Protein AF-A0A966LZS1-F1 (afdb_monomer)

Mean predicted aligned error: 4.39 Å

Radius of gyration: 11.94 Å; Cα contacts (8 Å, |Δi|>4): 114; chains: 1; bounding box: 28×26×29 Å

Nearest PDB structures (foldseek):
  2kc9-assembly1_A  TM=7.879E-01  e=1.038E-02  Escherichia coli K-12
  4fxe-assembly1_E  TM=8.247E-01  e=4.347E-02  Escherichia coli K-12
  2kc8-assembly1_A  TM=7.649E-01  e=4.073E-02  Escherichia coli K-12
  4fxi-assembly2_B  TM=7.743E-01  e=4.640E-02  Escherichia coli K-12
  4v7j-assembly2_By  TM=7.574E-01  e=1.598E-01  Escherichia coli K-12

Foldseek 3Di:
DAEAEDPVRVVVLVVDDPVQVVQVVVVVVVCLVPVPQFDQDPDPVRFWGWDWGDDDPDIDIWIWGDDPNYIYTD

Sequence (74 aa):
MKVLQTPTFERKYKKLNRNELSLLNEAIDAVIDNPQIGELKRGDLGDIRVYKARTGRREVLLAYLSAGNSLKLL

Structure (mmCIF, N/CA/C/O backbone):
data_AF-A0A966LZS1-F1
#
_entry.id   AF-A0A966LZS1-F1
#
loop_
_atom_site.group_PDB
_atom_site.id
_atom_site.type_symbol
_atom_site.label_atom_id
_atom_site.label_alt_id
_atom_site.label_comp_id
_atom_site.label_asym_id
_atom_site.label_entity_id
_atom_site.label_seq_id
_atom_site.pdbx_PDB_ins_code
_atom_site.Cartn_x
_atom_site.Cartn_y
_atom_site.Cartn_z
_atom_site.occupancy
_atom_site.B_iso_or_equiv
_atom_site.auth_seq_id
_atom_site.auth_comp_id
_atom_site.auth_asym_id
_atom_site.auth_atom_id
_atom_site.pdbx_PDB_model_num
ATOM 1 N N . MET A 1 1 ? 0.945 -14.288 -8.665 1.00 77.25 1 MET A N 1
ATOM 2 C CA . MET A 1 1 ? 1.528 -12.933 -8.693 1.00 77.25 1 MET A CA 1
ATOM 3 C C . MET A 1 1 ? 2.513 -12.778 -7.541 1.00 77.25 1 MET A C 1
ATOM 5 O O . MET A 1 1 ? 2.259 -13.338 -6.482 1.00 77.25 1 MET A O 1
ATOM 9 N N . LYS A 1 2 ? 3.651 -12.102 -7.730 1.00 88.19 2 LYS A N 1
ATOM 10 C CA . LYS A 1 2 ? 4.669 -11.913 -6.681 1.00 88.19 2 LYS A CA 1
ATOM 11 C C . LYS A 1 2 ? 4.446 -10.580 -5.970 1.00 88.19 2 LYS A C 1
ATOM 13 O O . LYS A 1 2 ? 4.441 -9.547 -6.628 1.00 88.19 2 LYS A O 1
ATOM 18 N N . VAL A 1 3 ? 4.305 -10.589 -4.648 1.00 89.94 3 VAL A N 1
ATOM 19 C CA . VAL A 1 3 ? 4.174 -9.362 -3.847 1.00 89.94 3 VAL A CA 1
ATOM 20 C C . VAL A 1 3 ? 5.496 -9.084 -3.135 1.00 89.94 3 VAL A C 1
ATOM 22 O O . VAL A 1 3 ? 6.066 -9.960 -2.488 1.00 89.94 3 VAL A O 1
ATOM 25 N N . LEU A 1 4 ? 6.008 -7.870 -3.295 1.00 92.06 4 LEU A N 1
ATOM 26 C CA . LEU A 1 4 ? 7.215 -7.352 -2.664 1.00 92.06 4 LEU A CA 1
ATOM 27 C C . LEU A 1 4 ? 6.819 -6.185 -1.766 1.00 92.06 4 LEU A C 1
ATOM 29 O O . LEU A 1 4 ? 6.066 -5.313 -2.186 1.00 92.06 4 LEU A O 1
ATOM 33 N N . GLN A 1 5 ? 7.360 -6.125 -0.557 1.00 92.69 5 GLN A N 1
ATOM 34 C CA . GLN A 1 5 ? 7.137 -5.010 0.362 1.00 92.69 5 GLN A CA 1
ATOM 35 C C . GLN A 1 5 ? 8.453 -4.300 0.661 1.00 92.69 5 GLN A C 1
ATOM 37 O O . GLN A 1 5 ? 9.505 -4.932 0.779 1.00 92.69 5 GLN A O 1
ATOM 42 N N . THR A 1 6 ? 8.412 -2.978 0.779 1.00 93.00 6 THR A N 1
ATOM 43 C CA . THR A 1 6 ? 9.559 -2.194 1.242 1.00 93.00 6 THR A CA 1
ATOM 44 C C . THR A 1 6 ? 9.646 -2.207 2.777 1.00 93.00 6 THR A C 1
ATOM 46 O O . THR A 1 6 ? 8.631 -2.329 3.470 1.00 93.00 6 THR A O 1
ATOM 49 N N . PRO A 1 7 ? 10.837 -1.983 3.361 1.00 93.88 7 PRO A N 1
ATOM 50 C CA . PRO A 1 7 ? 10.962 -1.777 4.806 1.00 93.88 7 PRO A CA 1
ATOM 51 C C . PRO A 1 7 ? 10.176 -0.555 5.314 1.00 93.88 7 PRO A C 1
ATOM 53 O O . PR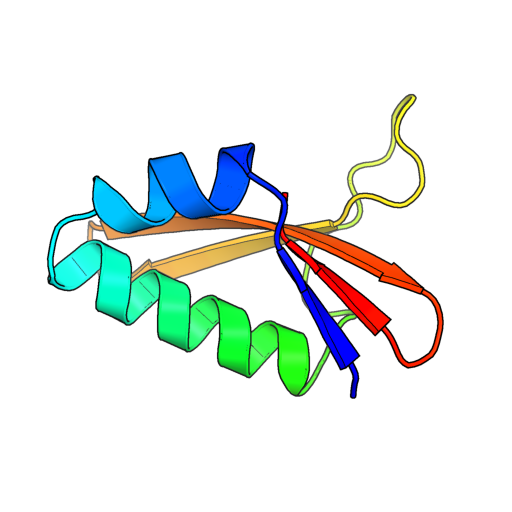O A 1 7 ? 9.803 -0.478 6.484 1.00 93.88 7 PRO A O 1
ATOM 56 N N . THR A 1 8 ? 9.938 0.444 4.454 1.00 91.25 8 THR A N 1
ATOM 57 C CA . THR A 1 8 ? 9.079 1.596 4.768 1.00 91.25 8 THR A CA 1
ATOM 58 C C . THR A 1 8 ? 7.620 1.186 4.895 1.00 91.25 8 THR A C 1
ATOM 60 O O . THR A 1 8 ? 6.986 1.579 5.877 1.00 91.25 8 THR A O 1
ATOM 63 N N . PHE A 1 9 ? 7.128 0.356 3.973 1.00 93.44 9 PHE A N 1
ATOM 64 C CA . PHE A 1 9 ? 5.788 -0.210 4.029 1.00 93.44 9 PHE A CA 1
ATOM 65 C C . PHE A 1 9 ? 5.590 -1.030 5.304 1.00 93.44 9 PHE A C 1
ATOM 67 O O . PHE A 1 9 ? 4.671 -0.758 6.068 1.00 93.44 9 PHE A O 1
ATOM 74 N N . GLU A 1 10 ? 6.503 -1.956 5.607 1.00 93.38 10 GLU A N 1
ATOM 75 C CA . GLU A 1 10 ? 6.396 -2.817 6.793 1.00 93.38 10 GLU A CA 1
ATOM 76 C C . GLU A 1 10 ? 6.337 -2.007 8.102 1.00 93.38 10 GLU A C 1
ATOM 78 O O . GLU A 1 10 ? 5.521 -2.277 8.987 1.00 93.38 10 GLU A O 1
ATOM 83 N N . ARG A 1 11 ? 7.169 -0.963 8.223 1.00 93.31 11 ARG A N 1
ATOM 84 C CA . ARG A 1 11 ? 7.154 -0.071 9.394 1.00 93.31 11 ARG A CA 1
ATOM 85 C C . ARG A 1 11 ? 5.844 0.699 9.535 1.00 93.31 11 ARG A C 1
ATOM 87 O O . ARG A 1 11 ? 5.439 0.962 10.665 1.00 93.31 11 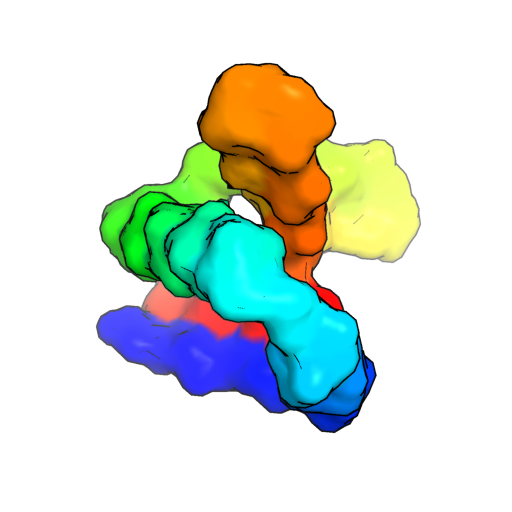ARG A O 1
ATOM 94 N N . LYS A 1 12 ? 5.206 1.087 8.427 1.00 91.50 12 LYS A N 1
ATOM 95 C CA . LYS A 1 12 ? 3.885 1.734 8.447 1.00 91.50 12 LYS A CA 1
ATOM 96 C C . LYS A 1 12 ? 2.792 0.726 8.777 1.00 91.50 12 LYS A C 1
ATOM 98 O O . LYS A 1 12 ? 1.999 1.000 9.667 1.00 91.50 12 LYS A O 1
ATOM 103 N N . TYR A 1 13 ? 2.815 -0.444 8.143 1.00 92.62 13 TYR A N 1
ATOM 104 C CA . TYR A 1 13 ? 1.869 -1.539 8.359 1.00 92.62 13 TYR A CA 1
ATOM 105 C C . TYR A 1 13 ? 1.737 -1.892 9.846 1.00 92.62 13 TYR A C 1
ATOM 107 O O . TYR A 1 13 ? 0.634 -1.937 10.380 1.00 92.62 13 TYR A O 1
ATOM 115 N N . LYS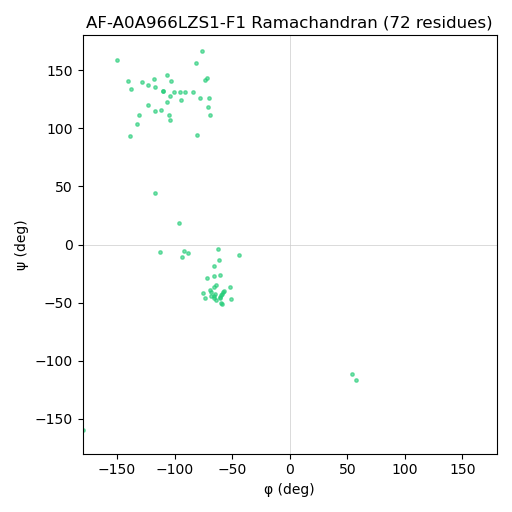 A 1 14 ? 2.866 -2.030 10.556 1.00 92.06 14 LYS A N 1
ATOM 116 C CA . LYS A 1 14 ? 2.886 -2.333 12.000 1.00 92.06 14 LYS A CA 1
ATOM 117 C C . LYS A 1 14 ? 2.303 -1.228 12.895 1.00 92.06 14 LYS A C 1
ATOM 119 O O . LYS A 1 14 ? 2.001 -1.500 14.051 1.00 92.06 14 LYS A O 1
ATOM 124 N N . LYS A 1 15 ? 2.187 0.009 12.401 1.00 92.38 15 LYS A N 1
ATOM 125 C CA . LYS A 1 15 ? 1.649 1.161 13.149 1.00 92.38 15 LYS A CA 1
ATOM 126 C C . LYS A 1 15 ? 0.152 1.378 12.932 1.00 92.38 15 LYS A C 1
ATOM 128 O O . LYS A 1 15 ? -0.431 2.196 13.638 1.00 92.38 15 LYS A O 1
ATOM 133 N N . LEU A 1 16 ? -0.449 0.695 11.961 1.00 91.50 16 LEU A N 1
ATOM 134 C CA . LEU A 1 16 ? -1.868 0.832 11.658 1.00 91.50 16 LEU A CA 1
ATOM 135 C C . LEU A 1 16 ? -2.719 0.191 12.752 1.00 91.50 16 LEU A C 1
ATOM 137 O O . LEU A 1 16 ? -2.374 -0.852 13.313 1.00 91.50 16 LEU A O 1
ATOM 141 N N . ASN A 1 17 ? -3.859 0.807 13.048 1.00 92.19 17 ASN A N 1
ATOM 142 C CA . ASN A 1 17 ? -4.842 0.195 13.935 1.00 92.19 17 ASN A CA 1
ATOM 143 C C . ASN A 1 17 ? -5.618 -0.919 13.205 1.00 92.19 17 ASN A C 1
ATOM 145 O O . ASN A 1 17 ? -5.590 -1.017 11.981 1.00 92.19 17 ASN A O 1
ATOM 149 N N . ARG A 1 18 ? -6.360 -1.755 13.947 1.00 91.25 18 ARG A N 1
ATOM 150 C CA . ARG A 1 18 ? -7.106 -2.899 13.376 1.00 91.25 18 ARG A CA 1
ATOM 151 C C . ARG A 1 18 ? -8.017 -2.532 12.198 1.00 91.25 18 ARG A C 1
ATOM 153 O O . ARG A 1 18 ? -8.145 -3.318 11.268 1.00 91.25 18 ARG A O 1
ATOM 160 N N . ASN A 1 19 ? -8.648 -1.360 12.234 1.00 90.62 19 ASN A N 1
ATOM 161 C CA . ASN A 1 19 ? -9.581 -0.952 11.185 1.00 90.62 19 ASN A CA 1
ATOM 162 C C . ASN A 1 19 ? -8.848 -0.528 9.910 1.00 90.62 19 ASN A C 1
ATOM 164 O O . ASN A 1 19 ? -9.270 -0.872 8.812 1.00 90.62 19 ASN A O 1
ATOM 168 N N . GLU A 1 20 ? -7.749 0.209 10.063 1.00 90.75 20 GLU A N 1
ATOM 169 C CA . GLU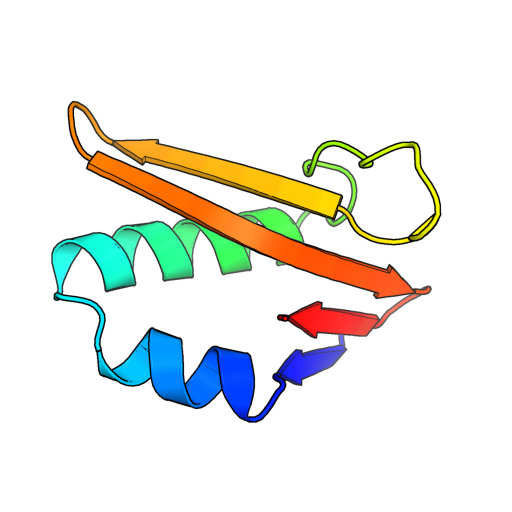 A 1 20 ? -6.869 0.582 8.953 1.00 90.75 20 GLU A CA 1
ATOM 170 C C . GLU A 1 20 ? -6.182 -0.641 8.348 1.00 90.75 20 GLU A C 1
ATOM 172 O O . GLU A 1 20 ? -6.040 -0.711 7.136 1.00 90.75 20 GLU A O 1
ATOM 177 N N . LEU A 1 21 ? -5.805 -1.619 9.176 1.00 92.81 21 LEU A N 1
ATOM 178 C CA . LEU A 1 21 ? -5.275 -2.908 8.731 1.00 92.81 21 LEU A CA 1
ATOM 179 C C . LEU A 1 21 ? -6.283 -3.674 7.875 1.00 92.81 21 LEU A C 1
ATOM 181 O O . LEU A 1 21 ? -5.911 -4.162 6.816 1.00 92.81 21 LEU A O 1
ATOM 185 N N . SER A 1 22 ? -7.550 -3.743 8.299 1.00 93.25 22 SER A N 1
ATOM 186 C CA . SER A 1 22 ? -8.611 -4.378 7.503 1.00 93.25 22 SER A CA 1
ATOM 187 C C . SER A 1 22 ? -8.757 -3.702 6.140 1.00 93.25 22 SER A C 1
ATOM 189 O O . SER A 1 22 ? -8.657 -4.361 5.112 1.00 93.25 22 SER A O 1
ATOM 191 N N . LEU A 1 23 ? -8.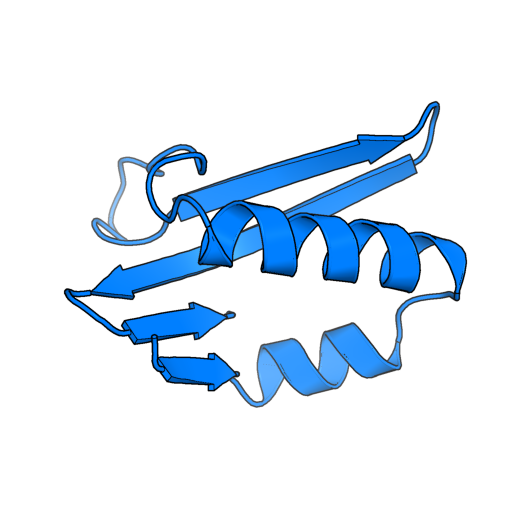882 -2.371 6.137 1.00 93.88 23 LEU A N 1
ATOM 192 C CA . LEU A 1 23 ? -8.950 -1.559 4.918 1.00 93.88 23 LEU A CA 1
ATOM 193 C C . LEU A 1 23 ? -7.729 -1.740 4.012 1.00 93.88 23 LEU A C 1
ATOM 195 O O . LEU A 1 23 ? -7.861 -1.773 2.792 1.00 93.88 23 LEU A O 1
ATOM 199 N N . LEU A 1 24 ? -6.533 -1.809 4.597 1.00 94.06 24 LEU A N 1
ATOM 200 C CA . LEU A 1 24 ? -5.297 -1.995 3.850 1.00 94.06 24 LEU A CA 1
ATOM 201 C C . LEU A 1 24 ? -5.220 -3.398 3.245 1.00 94.06 24 LEU A C 1
ATOM 203 O O . LEU A 1 24 ? -4.773 -3.528 2.113 1.00 94.06 24 LEU A O 1
ATOM 207 N N . ASN A 1 25 ? -5.657 -4.431 3.962 1.00 93.50 25 ASN A N 1
ATOM 208 C CA . ASN A 1 25 ? -5.689 -5.793 3.434 1.00 93.50 25 ASN A CA 1
ATOM 209 C C . ASN A 1 25 ? -6.690 -5.909 2.280 1.00 93.50 25 ASN A C 1
ATOM 211 O O . ASN A 1 25 ? -6.318 -6.394 1.219 1.00 93.50 25 ASN A O 1
ATOM 215 N N . GLU A 1 26 ? -7.888 -5.334 2.423 1.00 93.81 26 GLU A N 1
ATOM 216 C CA . GLU A 1 26 ? -8.860 -5.222 1.324 1.00 93.81 26 GLU A CA 1
ATOM 217 C C . GLU A 1 26 ? -8.268 -4.477 0.115 1.00 93.81 26 GLU A C 1
ATOM 219 O O . GLU A 1 26 ? -8.476 -4.861 -1.035 1.00 93.81 26 GLU A O 1
ATOM 224 N N . ALA A 1 27 ? -7.487 -3.421 0.364 1.00 93.81 27 ALA A N 1
ATOM 225 C CA . ALA A 1 27 ? -6.784 -2.690 -0.682 1.00 93.81 27 ALA A CA 1
ATOM 226 C C . ALA A 1 27 ? -5.724 -3.541 -1.392 1.00 93.81 27 ALA A C 1
ATOM 228 O O . ALA A 1 27 ? -5.594 -3.461 -2.612 1.00 93.81 27 ALA A O 1
ATOM 229 N N . ILE A 1 28 ? -4.958 -4.331 -0.638 1.00 93.12 28 ILE A N 1
ATOM 230 C CA . ILE A 1 28 ? -3.937 -5.231 -1.179 1.00 93.12 28 ILE A CA 1
ATOM 231 C C . ILE A 1 28 ? -4.599 -6.303 -2.040 1.00 93.12 28 ILE A C 1
ATOM 233 O O . ILE A 1 28 ? -4.159 -6.491 -3.171 1.00 93.12 28 ILE A O 1
ATOM 237 N N . ASP A 1 29 ? -5.662 -6.942 -1.554 1.00 93.88 29 ASP A N 1
ATOM 238 C CA . ASP A 1 29 ? -6.388 -7.982 -2.290 1.00 93.88 29 ASP A CA 1
ATOM 239 C C . ASP A 1 29 ? -6.971 -7.428 -3.598 1.00 93.88 29 ASP A C 1
ATOM 241 O O . ASP A 1 29 ? -6.749 -7.992 -4.668 1.00 93.88 29 ASP A O 1
ATOM 245 N N . ALA A 1 30 ? -7.596 -6.246 -3.551 1.00 93.06 30 ALA A N 1
ATOM 246 C CA . ALA A 1 30 ? -8.129 -5.591 -4.744 1.00 93.06 30 ALA A CA 1
ATOM 247 C C . ALA A 1 30 ? -7.036 -5.293 -5.787 1.00 93.06 30 ALA A C 1
ATOM 249 O O . ALA A 1 30 ? -7.224 -5.523 -6.984 1.00 93.06 30 ALA A O 1
ATOM 250 N N . VAL A 1 31 ? -5.876 -4.794 -5.345 1.00 92.31 31 VAL A N 1
ATOM 251 C CA . VAL A 1 31 ? -4.741 -4.513 -6.237 1.00 92.31 31 VAL A CA 1
ATOM 252 C C . VAL A 1 31 ? -4.081 -5.809 -6.727 1.00 92.31 31 VAL A C 1
ATOM 254 O O . VAL A 1 31 ? -3.526 -5.821 -7.827 1.00 92.31 31 VAL A O 1
ATOM 257 N N . ILE A 1 32 ? -4.139 -6.897 -5.953 1.00 91.06 32 ILE A N 1
ATOM 258 C CA . ILE A 1 32 ? -3.661 -8.216 -6.378 1.00 91.06 32 ILE A CA 1
ATOM 259 C C . ILE A 1 32 ? -4.513 -8.757 -7.526 1.00 91.06 32 ILE A C 1
ATOM 261 O O . ILE A 1 32 ? -3.956 -9.209 -8.529 1.00 91.06 32 ILE A O 1
ATOM 265 N N . ASP A 1 33 ? -5.834 -8.665 -7.393 1.00 92.31 33 ASP A N 1
ATOM 266 C CA . ASP A 1 33 ? -6.786 -9.126 -8.404 1.00 92.31 33 ASP A CA 1
ATOM 267 C C . ASP A 1 33 ? -6.739 -8.259 -9.663 1.00 92.31 33 ASP A C 1
ATOM 269 O O . ASP A 1 33 ? -6.775 -8.763 -10.788 1.00 92.31 33 ASP A O 1
ATOM 273 N N . ASN A 1 34 ? -6.622 -6.942 -9.488 1.00 90.75 34 ASN A N 1
ATOM 274 C CA . ASN A 1 34 ? -6.508 -6.012 -10.596 1.00 90.75 34 ASN A CA 1
ATOM 275 C C . ASN A 1 34 ? -5.471 -4.911 -10.304 1.00 90.75 34 ASN A C 1
ATOM 277 O O . ASN A 1 34 ? -5.803 -3.834 -9.807 1.00 90.75 34 ASN A O 1
ATOM 281 N N . PRO A 1 35 ? -4.207 -5.107 -10.719 1.00 88.38 35 PRO A N 1
ATOM 282 C CA . PRO A 1 35 ? -3.147 -4.116 -10.532 1.00 88.38 35 PRO A CA 1
ATOM 283 C C . PRO A 1 35 ? -3.396 -2.772 -11.226 1.00 88.38 35 PRO A C 1
ATOM 285 O O . PRO A 1 35 ? -2.690 -1.798 -10.955 1.00 88.38 35 PRO A O 1
ATOM 288 N N . GLN A 1 36 ? -4.371 -2.692 -12.134 1.00 87.94 36 GLN A N 1
ATOM 289 C CA . GLN A 1 36 ? -4.695 -1.479 -12.878 1.00 87.94 36 GLN A CA 1
ATOM 290 C C . GLN A 1 36 ? -5.710 -0.577 -12.156 1.00 87.94 36 GLN A C 1
ATOM 292 O O . GLN A 1 36 ? -5.909 0.544 -12.620 1.00 87.94 36 GLN A O 1
ATOM 297 N N . ILE A 1 37 ? -6.315 -1.012 -11.035 1.00 90.88 37 ILE A N 1
ATOM 298 C CA . ILE A 1 37 ? -7.342 -0.224 -10.313 1.00 90.88 37 ILE A CA 1
ATOM 299 C C . ILE A 1 37 ? -6.811 1.065 -9.693 1.00 90.88 37 ILE A C 1
ATOM 301 O O . ILE A 1 37 ? -7.571 2.002 -9.471 1.00 90.88 37 ILE A O 1
ATOM 305 N N . GLY A 1 38 ? -5.523 1.104 -9.360 1.00 87.81 38 GLY A N 1
ATOM 306 C CA . GLY A 1 38 ? -4.890 2.282 -8.796 1.00 87.81 38 GLY A CA 1
ATOM 307 C C . GLY A 1 38 ? -4.682 3.350 -9.857 1.00 87.81 38 GLY A C 1
ATOM 308 O O . GLY A 1 38 ? -4.285 3.067 -10.995 1.00 87.81 38 GLY A O 1
ATOM 309 N N . GLU A 1 39 ? -4.893 4.594 -9.448 1.00 88.56 39 GLU A N 1
ATOM 310 C CA . GLU A 1 39 ? -4.678 5.757 -10.291 1.00 88.56 39 GLU A CA 1
ATOM 311 C C . GLU A 1 39 ? -3.182 5.949 -10.526 1.00 88.56 39 GLU A C 1
ATOM 313 O O . GLU A 1 39 ? -2.382 6.008 -9.586 1.00 88.56 39 GLU A O 1
ATOM 318 N N . LEU A 1 40 ? -2.796 6.035 -11.800 1.00 86.38 40 LEU A N 1
ATOM 319 C CA . LEU A 1 40 ? -1.419 6.309 -12.182 1.00 86.38 40 LEU A CA 1
ATOM 320 C C . LEU A 1 40 ? -1.088 7.762 -11.844 1.00 86.38 40 LEU A C 1
ATOM 322 O O . LEU A 1 40 ? -1.672 8.692 -12.409 1.00 86.38 40 LEU A O 1
ATOM 326 N N . LYS A 1 41 ? -0.117 7.968 -10.955 1.00 79.62 41 LYS A N 1
ATOM 327 C CA . LYS A 1 41 ? 0.323 9.314 -10.599 1.00 79.62 41 LYS A CA 1
ATOM 328 C C . LYS A 1 41 ? 1.278 9.824 -11.683 1.00 79.62 41 LYS A C 1
ATOM 330 O O . LYS A 1 41 ? 2.470 9.533 -11.655 1.00 79.62 41 LYS A O 1
ATOM 335 N N . ARG A 1 42 ? 0.751 10.567 -12.665 1.00 57.62 42 ARG A N 1
ATOM 336 C CA . ARG A 1 42 ? 1.566 11.211 -13.716 1.00 57.62 42 ARG A CA 1
ATOM 337 C C . ARG A 1 42 ? 2.402 12.347 -13.107 1.00 57.62 42 ARG A C 1
ATOM 339 O O . ARG A 1 42 ? 1.853 13.354 -12.675 1.00 57.62 42 ARG A O 1
ATOM 346 N N . GLY A 1 43 ? 3.718 12.150 -13.064 1.00 64.88 43 GLY A N 1
ATOM 347 C CA . GLY A 1 43 ? 4.766 13.058 -12.576 1.00 64.88 43 GLY A CA 1
ATOM 348 C C . GLY A 1 43 ? 6.141 12.381 -12.736 1.00 64.88 43 GLY A C 1
ATOM 349 O O . GLY A 1 43 ? 6.230 11.398 -13.468 1.00 64.88 43 GLY A O 1
ATOM 350 N N . ASP A 1 44 ? 7.182 12.817 -12.016 1.00 53.16 44 ASP A N 1
ATOM 351 C CA . ASP A 1 44 ? 8.563 12.270 -12.101 1.00 53.16 44 ASP A CA 1
ATOM 352 C C . ASP A 1 44 ? 8.720 10.777 -11.709 1.00 53.16 44 ASP A C 1
ATOM 354 O O . ASP A 1 44 ? 9.804 10.208 -11.804 1.00 53.16 44 ASP A O 1
ATOM 358 N N . LEU A 1 45 ? 7.651 10.115 -11.254 1.00 58.91 45 LEU A N 1
ATOM 359 C CA . LEU A 1 45 ? 7.656 8.757 -10.688 1.00 58.91 45 LEU A CA 1
ATOM 360 C C . LEU A 1 45 ? 6.816 7.777 -11.525 1.00 58.91 45 LEU A C 1
ATOM 362 O O . LEU A 1 45 ? 6.035 7.016 -10.958 1.00 58.91 45 LEU A O 1
ATOM 366 N N . GLY A 1 46 ? 6.970 7.830 -12.852 1.00 60.59 46 GLY A N 1
ATOM 367 C CA . GLY A 1 46 ? 6.071 7.330 -13.911 1.00 60.59 46 GLY A CA 1
ATOM 368 C C . GLY A 1 46 ? 5.414 5.943 -13.799 1.00 60.59 46 GLY A C 1
ATOM 369 O O . GLY A 1 46 ? 4.494 5.674 -14.565 1.00 60.59 46 GLY A O 1
ATOM 370 N N . ASP A 1 47 ? 5.786 5.111 -12.830 1.00 77.19 47 ASP A N 1
ATOM 371 C CA . ASP A 1 47 ? 5.234 3.769 -12.625 1.00 77.19 47 ASP A CA 1
ATOM 372 C C . ASP A 1 47 ? 4.400 3.618 -11.336 1.00 77.19 47 ASP A C 1
ATOM 374 O O . ASP A 1 47 ? 3.793 2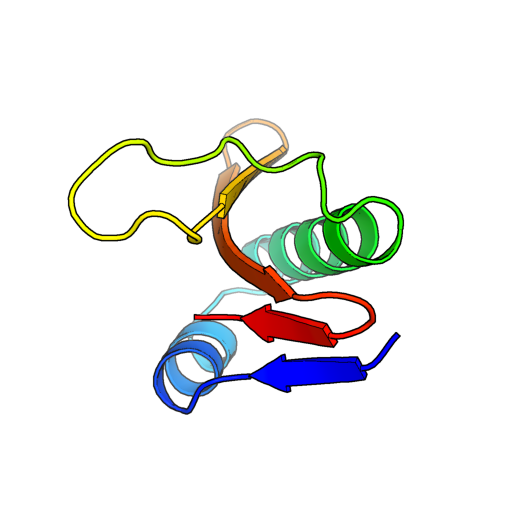.565 -11.114 1.00 77.19 47 ASP A O 1
ATOM 378 N N . ILE A 1 48 ? 4.358 4.636 -10.460 1.00 88.00 48 ILE A N 1
ATOM 379 C CA . ILE A 1 48 ? 3.637 4.553 -9.178 1.00 88.00 48 ILE A CA 1
ATOM 380 C C . ILE A 1 48 ? 2.134 4.722 -9.385 1.00 88.00 48 ILE A C 1
ATOM 382 O O . ILE A 1 48 ? 1.645 5.736 -9.893 1.00 88.00 48 ILE A O 1
ATOM 386 N N . ARG A 1 49 ? 1.394 3.742 -8.875 1.00 91.12 49 ARG A N 1
ATOM 387 C CA . ARG A 1 49 ? -0.059 3.763 -8.752 1.00 91.12 49 ARG A CA 1
ATOM 388 C C . ARG A 1 49 ? -0.463 3.963 -7.307 1.00 91.12 49 ARG A C 1
ATOM 390 O O . ARG A 1 49 ? 0.210 3.494 -6.388 1.00 91.12 49 ARG A O 1
ATOM 397 N N . VAL A 1 50 ? -1.570 4.666 -7.110 1.00 92.25 50 VAL A N 1
ATOM 398 C CA . VAL A 1 50 ? -2.169 4.859 -5.792 1.00 92.25 50 VAL A CA 1
ATOM 399 C C . VAL A 1 50 ? -3.599 4.355 -5.833 1.00 92.25 50 VAL A C 1
ATOM 401 O O . VAL A 1 50 ? -4.415 4.848 -6.606 1.00 92.25 50 VAL A O 1
ATOM 404 N N . TYR A 1 51 ? -3.904 3.376 -4.991 1.00 94.31 51 TYR A N 1
ATOM 405 C CA . TYR A 1 51 ? -5.270 2.934 -4.757 1.00 94.31 51 TYR A CA 1
ATOM 406 C C . TYR A 1 51 ? -5.791 3.532 -3.449 1.00 94.31 51 TYR A C 1
ATOM 408 O O . TYR A 1 51 ? -5.110 3.501 -2.420 1.00 94.31 51 TYR A O 1
ATOM 416 N N . LYS A 1 52 ? -6.993 4.108 -3.499 1.00 93.38 52 LYS A N 1
ATOM 417 C CA . LYS A 1 52 ? -7.669 4.715 -2.351 1.00 93.38 52 LYS A CA 1
ATOM 418 C C . LYS A 1 52 ? -8.766 3.771 -1.866 1.00 93.38 52 LYS A C 1
ATOM 420 O O . LYS A 1 52 ? -9.811 3.666 -2.502 1.00 93.38 52 LYS A O 1
ATOM 425 N N . ALA A 1 53 ? -8.543 3.128 -0.723 1.00 91.94 53 ALA A N 1
ATOM 426 C CA . ALA A 1 53 ? -9.551 2.314 -0.053 1.00 91.94 53 ALA A CA 1
ATOM 427 C C . ALA A 1 53 ? -10.263 3.143 1.016 1.00 91.94 53 ALA A C 1
ATOM 429 O O . ALA A 1 53 ? -9.622 3.809 1.832 1.00 91.94 53 ALA A O 1
ATOM 430 N N . ARG A 1 54 ? -11.597 3.113 1.028 1.00 91.06 54 ARG A N 1
ATOM 431 C CA . ARG A 1 54 ? -12.409 3.900 1.959 1.00 91.06 54 ARG A CA 1
ATOM 432 C C . ARG A 1 54 ? -13.566 3.073 2.499 1.00 91.06 54 ARG A C 1
ATOM 434 O O . ARG A 1 54 ? -14.302 2.467 1.732 1.00 91.06 54 ARG A O 1
ATOM 441 N N . THR A 1 55 ? -13.777 3.138 3.811 1.00 87.88 55 THR A N 1
ATOM 442 C CA . THR A 1 55 ? -14.976 2.606 4.470 1.00 87.88 55 THR A CA 1
ATOM 443 C C . THR A 1 55 ? -15.560 3.662 5.405 1.00 87.88 55 THR A C 1
ATOM 445 O O . THR A 1 55 ? -14.945 4.095 6.388 1.00 87.88 55 THR A O 1
ATOM 448 N N . GLY A 1 56 ? -16.739 4.177 5.048 1.00 87.56 56 GLY A N 1
ATOM 449 C CA . GLY A 1 56 ? -17.385 5.289 5.745 1.00 87.56 56 GLY A CA 1
ATOM 450 C C . GLY A 1 56 ? -16.480 6.525 5.881 1.00 87.56 56 GLY A C 1
ATOM 451 O O . GLY A 1 56 ? -16.177 7.218 4.904 1.00 87.56 56 GLY A O 1
ATOM 452 N N . ARG A 1 57 ? -16.068 6.821 7.123 1.00 87.44 57 ARG A N 1
ATOM 453 C CA . ARG A 1 57 ? -15.205 7.968 7.472 1.00 87.44 57 ARG A CA 1
ATOM 454 C C . ARG A 1 57 ? -13.705 7.651 7.472 1.00 87.44 57 ARG A C 1
ATOM 456 O O . ARG A 1 57 ? -12.915 8.563 7.681 1.00 87.44 57 ARG A O 1
ATOM 463 N N . ARG A 1 58 ? -13.311 6.390 7.283 1.00 88.00 58 ARG A N 1
ATOM 464 C CA . ARG A 1 58 ? -11.906 5.958 7.295 1.00 88.00 58 ARG A CA 1
ATOM 465 C C . ARG A 1 58 ? -11.415 5.733 5.877 1.00 88.00 58 ARG A C 1
ATOM 467 O O . ARG A 1 58 ? -12.146 5.191 5.053 1.00 88.00 58 ARG A O 1
ATOM 474 N N . GLU A 1 59 ? -10.181 6.128 5.6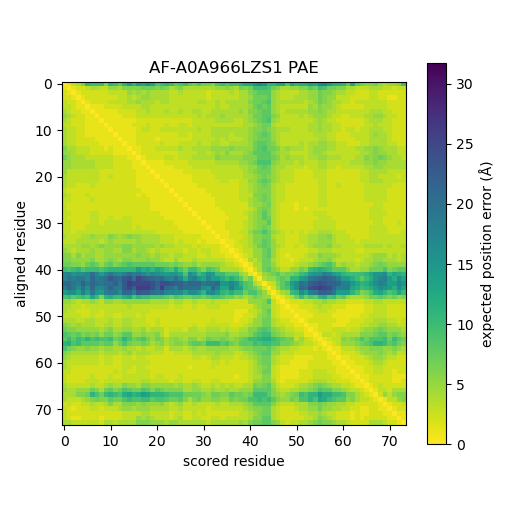19 1.00 92.75 59 GLU A N 1
ATOM 475 C CA . GLU A 1 59 ? -9.543 6.027 4.312 1.00 92.75 59 GLU A CA 1
ATOM 476 C C . GLU A 1 59 ? -8.083 5.609 4.488 1.00 92.75 59 GLU A C 1
ATOM 478 O O . GLU A 1 59 ? -7.410 6.077 5.407 1.00 92.75 59 GLU A O 1
ATOM 483 N N . VAL A 1 60 ? -7.603 4.736 3.603 1.00 91.69 60 VAL A N 1
ATOM 484 C CA . VAL A 1 60 ? -6.201 4.335 3.490 1.00 91.69 60 VAL A CA 1
ATOM 485 C C . VAL A 1 60 ? -5.769 4.495 2.034 1.00 91.69 60 VAL A C 1
ATOM 487 O O . VAL A 1 60 ? -6.512 4.178 1.104 1.00 91.69 60 VAL A O 1
ATOM 490 N N . LEU A 1 61 ? -4.55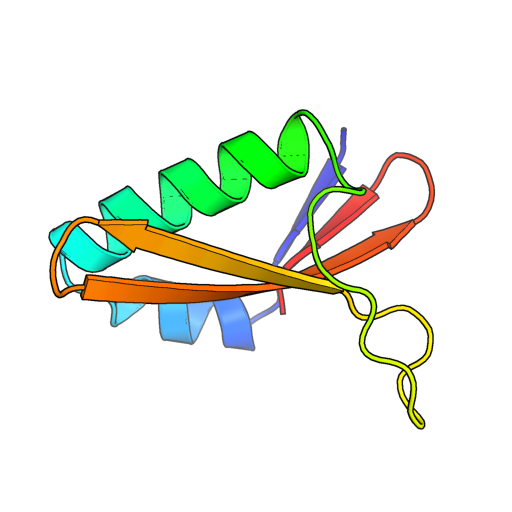0 4.991 1.839 1.00 92.94 61 LEU A N 1
ATOM 491 C CA . LEU A 1 61 ? -3.916 5.101 0.530 1.00 92.94 61 LEU A CA 1
ATOM 492 C C . LEU A 1 61 ? -2.825 4.040 0.409 1.00 92.94 61 LEU A C 1
ATOM 494 O O . LEU A 1 61 ? -1.886 4.023 1.208 1.00 92.94 61 LEU A O 1
ATOM 498 N N . LEU A 1 62 ? -2.934 3.191 -0.608 1.00 94.00 62 LEU A N 1
ATOM 499 C CA . LEU A 1 62 ? -1.939 2.183 -0.945 1.00 94.00 62 LEU A CA 1
ATOM 500 C C . LEU A 1 62 ? -1.161 2.626 -2.181 1.00 94.00 62 LEU A C 1
ATOM 502 O O . LEU A 1 62 ? -1.705 2.668 -3.282 1.00 94.00 62 LEU A O 1
ATOM 506 N N . ALA A 1 63 ? 0.118 2.947 -1.996 1.00 93.19 63 ALA A N 1
ATOM 507 C CA . ALA A 1 63 ? 1.036 3.207 -3.096 1.00 93.19 63 ALA A CA 1
ATOM 508 C C . ALA A 1 63 ? 1.738 1.910 -3.514 1.00 93.19 63 ALA A C 1
ATOM 510 O O . ALA A 1 63 ? 2.277 1.189 -2.669 1.00 93.19 63 ALA A O 1
ATOM 511 N N . TYR A 1 64 ? 1.752 1.626 -4.814 1.00 92.88 64 TYR A N 1
ATOM 512 C CA . TYR A 1 64 ? 2.372 0.423 -5.347 1.00 92.88 64 TYR A CA 1
ATOM 513 C C . TYR A 1 64 ? 2.915 0.618 -6.764 1.00 92.88 64 TYR A C 1
ATOM 515 O O . TYR A 1 64 ? 2.505 1.511 -7.504 1.00 92.88 64 TYR A O 1
ATOM 523 N N . LEU A 1 65 ? 3.846 -0.252 -7.143 1.00 90.75 65 LEU A N 1
ATOM 524 C CA . LEU A 1 65 ? 4.345 -0.403 -8.507 1.00 90.75 65 LEU A CA 1
ATOM 525 C C . LEU A 1 65 ? 3.853 -1.742 -9.052 1.00 90.75 65 LEU A C 1
ATOM 527 O O . LEU A 1 65 ? 3.994 -2.764 -8.377 1.00 90.75 65 LEU A O 1
ATOM 531 N N . SER A 1 66 ? 3.307 -1.743 -10.265 1.00 87.69 66 SER A N 1
ATOM 532 C CA . SER A 1 66 ? 2.929 -2.965 -10.979 1.00 87.69 66 SER A CA 1
ATOM 533 C C . SER A 1 66 ? 3.854 -3.148 -12.178 1.00 87.69 66 SER A C 1
ATOM 535 O O . SER A 1 66 ? 3.869 -2.314 -13.078 1.00 87.69 66 SER A O 1
ATOM 537 N N . ALA A 1 67 ? 4.641 -4.224 -12.171 1.00 84.56 67 ALA A N 1
ATOM 538 C CA . ALA A 1 67 ? 5.565 -4.565 -13.249 1.00 84.56 67 ALA A CA 1
ATOM 539 C C . ALA A 1 67 ? 5.398 -6.045 -13.619 1.00 84.56 67 ALA A C 1
ATOM 541 O O . ALA A 1 67 ? 5.850 -6.942 -12.898 1.00 84.56 67 ALA A O 1
ATOM 542 N N . GLY A 1 68 ? 4.720 -6.308 -14.740 1.00 83.94 68 GLY A N 1
ATOM 543 C CA . GLY A 1 68 ? 4.418 -7.663 -15.201 1.00 83.94 68 GLY A CA 1
ATOM 544 C C . GLY A 1 68 ? 3.640 -8.461 -14.150 1.00 83.94 68 GLY A C 1
ATOM 545 O O . GLY A 1 68 ? 2.532 -8.094 -13.784 1.00 83.94 68 GLY A O 1
ATOM 546 N N . ASN A 1 69 ? 4.241 -9.541 -13.639 1.00 85.44 69 ASN A N 1
ATOM 547 C CA . ASN A 1 69 ? 3.638 -10.420 -12.628 1.00 85.44 69 ASN A CA 1
ATOM 548 C C . ASN A 1 69 ? 4.070 -10.082 -11.183 1.00 85.44 69 ASN A C 1
ATOM 550 O O . ASN A 1 69 ? 3.989 -10.939 -10.297 1.00 85.44 69 ASN A O 1
ATOM 554 N N . SER A 1 70 ? 4.597 -8.873 -10.949 1.00 88.00 70 SER A N 1
ATOM 555 C CA . SER A 1 70 ? 5.050 -8.413 -9.631 1.00 88.00 70 SER A CA 1
ATOM 556 C C . SER A 1 70 ? 4.353 -7.126 -9.189 1.00 88.00 70 SER A C 1
ATOM 558 O O . SER A 1 70 ? 4.234 -6.174 -9.961 1.00 88.00 70 SER A O 1
ATOM 560 N N . LEU A 1 71 ? 3.967 -7.086 -7.915 1.00 91.19 71 LEU A N 1
ATOM 561 C CA . LEU A 1 71 ? 3.532 -5.895 -7.193 1.00 91.19 71 LEU A CA 1
ATOM 562 C C . LEU A 1 71 ? 4.578 -5.519 -6.153 1.00 91.19 71 LEU A C 1
ATOM 564 O O . LEU A 1 71 ? 5.005 -6.371 -5.377 1.00 91.19 71 LEU A O 1
ATOM 568 N N . LYS A 1 72 ? 4.959 -4.245 -6.096 1.00 92.81 72 LYS A N 1
ATOM 569 C CA . LYS A 1 72 ? 5.824 -3.711 -5.040 1.00 92.81 72 LYS A CA 1
ATOM 570 C C . LYS A 1 72 ? 5.079 -2.654 -4.232 1.00 92.81 72 LYS A C 1
ATOM 572 O O . LYS A 1 72 ? 4.758 -1.603 -4.773 1.00 92.81 72 LYS A O 1
ATOM 577 N N . LEU A 1 73 ? 4.833 -2.939 -2.957 1.00 93.25 73 LEU A N 1
ATOM 578 C CA . LEU A 1 73 ? 4.167 -2.065 -1.990 1.00 93.25 73 LEU A CA 1
ATOM 579 C C . LEU A 1 73 ? 5.190 -1.097 -1.377 1.00 93.25 73 LEU A C 1
ATOM 581 O O . LEU A 1 73 ? 6.276 -1.536 -0.978 1.00 93.25 73 LEU A O 1
ATOM 585 N N . LEU A 1 74 ? 4.868 0.201 -1.338 1.00 90.00 74 LEU A N 1
ATOM 586 C CA . LEU A 1 7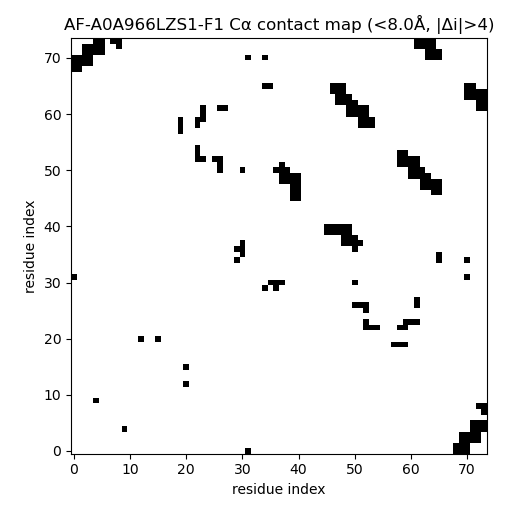4 ? 5.806 1.288 -1.000 1.00 90.00 74 LEU A CA 1
ATOM 587 C C . LEU A 1 74 ? 5.632 1.874 0.410 1.00 90.00 74 LEU A C 1
ATOM 589 O O . LEU A 1 74 ? 4.488 2.164 0.821 1.00 90.00 74 LEU A O 1
#

Secondary structure (DSSP, 8-state):
-EEEE-HHHHHHHTTS-HHHHHHHHHHHHHHHH-TTSSEE--SSSTTEEEEEEEETTEEEEEEEEEETTEEEE-

pLDDT: mean 88.44, std 8.72, range [53.16, 94.31]

Solvent-accessible surface area (backbone atoms only — not comparable to full-atom values): 4287 Å² total; per-residue (Å²): 124,46,81,43,74,36,76,67,28,54,61,50,60,75,69,49,52,76,67,55,46,51,45,46,50,55,42,49,53,50,40,68,78,37,66,74,75,28,51,71,49,86,58,101,53,76,63,39,21,43,34,78,34,70,59,94,94,48,73,48,77,47,45,31,34,69,56,92,64,34,39,38,38,84